Protein AF-A0A8R1WKH6-F1 (afdb_monomer_lite)

Structure (mmCIF, N/CA/C/O backbone):
data_AF-A0A8R1WKH6-F1
#
_entry.id   AF-A0A8R1WKH6-F1
#
loop_
_atom_site.group_PDB
_atom_site.id
_atom_site.type_symbol
_atom_site.label_atom_id
_atom_site.label_alt_id
_atom_site.label_comp_id
_atom_site.label_asym_id
_atom_site.label_entity_id
_atom_site.label_seq_id
_atom_site.pdbx_PDB_ins_code
_atom_site.Cartn_x
_atom_site.Cartn_y
_atom_site.Cartn_z
_atom_site.occupancy
_atom_site.B_iso_or_equiv
_atom_site.auth_seq_id
_atom_site.auth_comp_id
_atom_site.auth_asym_id
_atom_site.auth_atom_id
_atom_site.pdbx_PDB_model_num
ATOM 1 N N . MET A 1 1 ? 38.619 61.880 25.001 1.00 34.69 1 MET A N 1
ATOM 2 C CA . MET A 1 1 ? 39.965 62.341 24.609 1.00 34.69 1 MET A CA 1
ATOM 3 C C . MET A 1 1 ? 40.370 61.580 23.351 1.00 34.69 1 MET A C 1
ATOM 5 O O . MET A 1 1 ? 40.545 60.379 23.448 1.00 34.69 1 MET A O 1
ATOM 9 N N . ASN A 1 2 ? 40.421 62.292 22.214 1.00 33.12 2 ASN A N 1
ATOM 10 C CA . ASN A 1 2 ? 41.052 61.981 20.910 1.00 33.12 2 ASN A CA 1
ATOM 11 C C . ASN A 1 2 ? 40.573 60.730 20.131 1.00 33.12 2 ASN A C 1
ATOM 13 O O . ASN A 1 2 ? 40.745 59.610 20.581 1.00 33.12 2 ASN A O 1
ATOM 17 N N . LEU A 1 3 ? 39.807 60.867 19.037 1.00 30.89 3 LEU A N 1
ATOM 18 C CA . LEU A 1 3 ? 40.140 61.298 17.653 1.00 30.8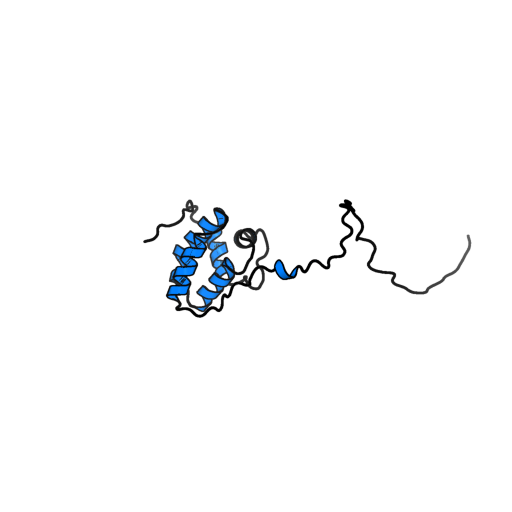9 3 LEU A CA 1
ATOM 19 C C . LEU A 1 3 ? 40.493 60.116 16.699 1.00 30.89 3 LEU A C 1
ATOM 21 O O . LEU A 1 3 ? 41.604 59.611 16.725 1.00 30.89 3 LEU A O 1
ATOM 25 N N . ILE A 1 4 ? 39.569 59.843 15.759 1.00 36.75 4 ILE A N 1
ATOM 26 C CA . ILE A 1 4 ? 39.771 59.854 14.286 1.00 36.75 4 ILE A CA 1
ATOM 27 C C . ILE A 1 4 ? 40.294 58.611 13.502 1.00 36.75 4 ILE A C 1
ATOM 29 O O . ILE A 1 4 ? 41.376 58.093 13.739 1.00 36.75 4 ILE A O 1
ATOM 33 N N . LYS A 1 5 ? 39.542 58.360 12.400 1.00 38.34 5 LYS A N 1
ATOM 34 C CA . LYS A 1 5 ? 39.794 57.672 11.098 1.00 38.34 5 LYS A CA 1
ATOM 35 C C . LYS A 1 5 ? 39.598 56.146 11.039 1.00 38.34 5 LYS A C 1
ATOM 37 O O . LYS A 1 5 ? 40.351 55.387 11.621 1.00 38.34 5 LYS A O 1
ATOM 42 N N . MET A 1 6 ? 38.508 55.653 10.433 1.00 36.66 6 MET A N 1
ATOM 43 C CA . MET A 1 6 ? 38.206 55.611 8.982 1.00 36.66 6 MET A CA 1
ATOM 44 C C . MET A 1 6 ? 39.144 54.650 8.246 1.00 36.66 6 MET A C 1
ATOM 46 O O . MET A 1 6 ? 40.313 54.970 8.109 1.00 36.66 6 MET A O 1
ATOM 50 N N . LEU A 1 7 ? 38.601 53.544 7.722 1.00 36.59 7 LEU A N 1
ATOM 51 C CA . LEU A 1 7 ? 38.761 53.125 6.325 1.00 36.59 7 LEU A CA 1
ATOM 52 C C . LEU A 1 7 ? 37.761 52.001 5.989 1.00 36.59 7 LEU A C 1
ATOM 54 O O . LEU A 1 7 ? 37.715 50.942 6.607 1.00 36.59 7 LEU A O 1
ATOM 58 N N . HIS A 1 8 ? 36.935 52.302 4.996 1.00 35.25 8 HIS A N 1
ATOM 59 C CA . HIS A 1 8 ? 36.089 51.397 4.227 1.00 35.25 8 HIS A CA 1
ATOM 60 C C . HIS A 1 8 ? 36.965 50.679 3.176 1.00 35.25 8 HIS A C 1
ATOM 62 O O . HIS A 1 8 ? 37.935 51.295 2.739 1.00 35.25 8 HIS A O 1
ATOM 68 N N . THR A 1 9 ? 36.592 49.459 2.746 1.00 34.91 9 THR A N 1
ATOM 69 C CA . THR A 1 9 ? 36.939 48.690 1.504 1.00 34.91 9 THR A CA 1
ATOM 70 C C . THR A 1 9 ? 37.275 47.221 1.832 1.00 34.91 9 THR A C 1
ATOM 72 O O . THR A 1 9 ? 38.169 46.937 2.611 1.00 34.91 9 THR A O 1
ATOM 75 N N . ARG A 1 10 ? 36.386 46.267 1.516 1.00 32.78 10 ARG A N 1
ATOM 76 C CA . ARG A 1 10 ? 36.182 45.527 0.243 1.00 32.78 10 ARG A CA 1
ATOM 77 C C . ARG A 1 10 ? 37.105 44.302 0.066 1.00 32.78 10 ARG A C 1
ATOM 79 O O . ARG A 1 10 ? 38.275 44.460 -0.239 1.00 32.78 10 ARG A O 1
ATOM 86 N N . THR A 1 11 ? 36.447 43.128 0.060 1.00 35.75 11 THR A N 1
ATOM 87 C CA . THR A 1 11 ? 36.724 41.891 -0.723 1.00 35.75 11 THR A CA 1
ATOM 88 C C . THR A 1 11 ? 38.008 41.111 -0.360 1.00 35.75 11 THR A C 1
ATOM 90 O O . THR A 1 11 ? 39.027 41.714 -0.088 1.00 35.75 11 THR A O 1
ATOM 93 N N . LEU A 1 12 ? 38.065 39.775 -0.289 1.00 33.41 12 LEU A N 1
ATOM 94 C CA . LEU A 1 12 ? 37.567 38.735 -1.198 1.00 33.41 12 LEU A CA 1
ATOM 95 C C . LEU A 1 12 ? 37.359 37.389 -0.467 1.00 33.41 12 LEU A C 1
ATOM 97 O O . LEU A 1 12 ? 38.041 37.074 0.504 1.00 33.41 12 LEU A O 1
ATOM 101 N N . ASN A 1 13 ? 36.456 36.578 -1.022 1.00 42.09 13 ASN A N 1
ATOM 102 C CA . ASN A 1 13 ? 36.266 35.152 -0.757 1.00 42.09 13 ASN A CA 1
ATOM 103 C C . ASN A 1 13 ? 37.582 34.353 -0.792 1.00 42.09 13 ASN A C 1
ATOM 105 O O . ASN A 1 13 ? 38.236 34.323 -1.833 1.00 42.09 13 ASN A O 1
ATOM 109 N N . LEU A 1 14 ? 37.876 33.582 0.259 1.00 34.00 14 LEU A N 1
ATOM 110 C CA . LEU A 1 14 ? 38.739 32.403 0.157 1.00 34.00 14 LEU A CA 1
ATOM 111 C C . LEU A 1 14 ? 38.005 31.150 0.660 1.00 34.00 14 LEU A C 1
ATOM 113 O O . LEU A 1 14 ? 37.970 30.841 1.842 1.00 34.00 14 LEU A O 1
ATOM 117 N N . SER A 1 15 ? 37.456 30.443 -0.328 1.00 36.69 15 SER A N 1
ATOM 118 C CA . SER A 1 15 ? 37.471 28.987 -0.504 1.00 36.69 15 SER A CA 1
ATOM 119 C C . SER A 1 15 ? 36.799 28.076 0.538 1.00 36.69 15 SER A C 1
ATOM 121 O O . SER A 1 15 ? 37.234 27.896 1.671 1.00 36.69 15 SER A O 1
ATOM 123 N N . TYR A 1 16 ? 35.782 27.384 0.026 1.00 36.56 16 TYR A N 1
ATOM 124 C CA . TYR A 1 16 ? 34.860 26.385 0.576 1.00 36.56 16 TYR A CA 1
ATOM 125 C C . TYR A 1 16 ? 35.506 25.086 1.127 1.00 36.56 16 TYR A C 1
ATOM 127 O O . TYR A 1 16 ? 34.884 24.028 1.124 1.00 36.56 16 TYR A O 1
ATOM 135 N N . ASN A 1 17 ? 36.766 25.117 1.567 1.00 35.97 17 ASN A N 1
ATOM 136 C CA . ASN A 1 17 ? 37.588 23.910 1.736 1.00 35.97 17 ASN A CA 1
ATOM 137 C C . ASN A 1 17 ? 37.956 23.548 3.189 1.00 35.97 17 ASN A C 1
ATOM 139 O O . ASN A 1 17 ? 38.798 22.682 3.407 1.00 35.97 17 ASN A O 1
ATOM 143 N N . ALA A 1 18 ? 37.324 24.155 4.196 1.00 38.03 18 ALA A N 1
ATOM 144 C CA . ALA A 1 18 ? 37.766 24.021 5.590 1.00 38.03 18 ALA A CA 1
ATOM 145 C C . ALA A 1 18 ? 37.117 22.891 6.425 1.00 38.03 18 ALA A C 1
ATOM 147 O O . ALA A 1 18 ? 37.427 22.784 7.606 1.00 38.03 18 ALA A O 1
ATOM 148 N N . LEU A 1 19 ? 36.248 22.029 5.875 1.00 38.19 19 LEU A N 1
ATOM 149 C CA . LEU A 1 19 ? 35.512 21.030 6.688 1.00 38.19 19 LEU A CA 1
ATOM 150 C C . LEU A 1 19 ? 35.661 19.559 6.248 1.00 38.19 19 LEU A C 1
ATOM 152 O O . LEU A 1 19 ? 34.850 18.719 6.621 1.00 38.19 19 LEU A O 1
ATOM 156 N N . LYS A 1 20 ? 36.716 19.203 5.502 1.00 35.16 20 LYS A N 1
ATOM 157 C CA . LYS A 1 20 ? 36.978 17.813 5.062 1.00 35.16 20 LYS A CA 1
ATOM 158 C C . LYS A 1 20 ? 38.074 17.067 5.842 1.00 35.16 20 LYS A C 1
ATOM 160 O O . LYS A 1 20 ? 38.734 16.215 5.264 1.00 35.16 20 LYS A O 1
ATOM 165 N N . ASN A 1 21 ? 38.301 17.346 7.127 1.00 41.06 21 ASN A N 1
ATOM 166 C CA . ASN A 1 21 ? 39.401 16.697 7.862 1.00 41.06 21 ASN A CA 1
ATOM 167 C C . ASN A 1 21 ? 39.032 16.210 9.272 1.00 41.06 21 ASN A C 1
ATOM 169 O O . ASN A 1 21 ? 39.435 16.822 10.251 1.00 41.06 21 ASN A O 1
ATOM 173 N N . VAL A 1 22 ? 38.348 15.063 9.352 1.00 39.91 22 VAL A N 1
ATOM 174 C CA . VAL A 1 22 ? 38.361 14.075 10.459 1.00 39.91 22 VAL A CA 1
ATOM 175 C C . VAL A 1 22 ? 37.885 12.764 9.793 1.00 39.91 22 VAL A C 1
ATOM 177 O O . VAL A 1 22 ? 36.786 12.759 9.263 1.00 39.91 22 VAL A O 1
ATOM 180 N N . GLN A 1 23 ? 38.591 11.643 9.623 1.00 35.84 23 GLN A N 1
ATOM 181 C CA . GLN A 1 23 ? 39.778 11.027 10.213 1.00 35.84 23 GLN A CA 1
ATOM 182 C C . GLN A 1 23 ? 40.428 10.116 9.146 1.00 35.84 23 GLN A C 1
ATOM 184 O O . GLN A 1 23 ? 39.739 9.354 8.469 1.00 35.84 23 GLN A O 1
ATOM 189 N N . LYS A 1 24 ? 41.761 10.155 9.029 1.00 41.53 24 LYS A N 1
ATOM 190 C CA . LYS A 1 24 ? 42.560 9.135 8.332 1.00 41.53 24 LYS A CA 1
ATOM 191 C C . LYS A 1 24 ? 42.703 7.917 9.248 1.00 41.53 24 LYS A C 1
ATOM 193 O O . LYS A 1 24 ? 43.408 8.007 10.249 1.00 41.53 24 LYS A O 1
ATOM 198 N N . VAL A 1 25 ? 42.117 6.783 8.876 1.00 42.44 25 VAL A N 1
ATOM 199 C CA . VAL A 1 25 ? 42.594 5.468 9.330 1.00 42.44 25 VAL A CA 1
ATOM 200 C C . VAL A 1 25 ? 43.363 4.875 8.157 1.00 42.44 25 VAL A C 1
ATOM 202 O O . VAL A 1 25 ? 42.801 4.622 7.094 1.00 42.44 25 VAL A O 1
ATOM 205 N N . ALA A 1 26 ? 44.680 4.781 8.309 1.00 47.69 26 ALA A N 1
ATOM 206 C CA . ALA A 1 26 ? 45.578 4.328 7.261 1.00 47.69 26 ALA A CA 1
ATOM 207 C C . ALA A 1 26 ? 45.489 2.803 7.112 1.00 47.69 26 ALA A C 1
ATOM 209 O O . ALA A 1 26 ? 45.977 2.069 7.966 1.00 47.69 26 ALA A O 1
ATOM 210 N N . PHE A 1 27 ? 44.915 2.340 6.002 1.00 41.62 27 PHE A N 1
ATOM 211 C CA . PHE A 1 27 ? 45.225 1.028 5.442 1.00 41.62 27 PHE A CA 1
ATOM 212 C C . PHE A 1 27 ? 46.158 1.255 4.253 1.00 41.62 27 PHE A C 1
ATOM 214 O O . PHE A 1 27 ? 45.777 1.851 3.246 1.00 41.62 27 PHE A O 1
ATOM 221 N N . SER A 1 28 ? 47.418 0.857 4.414 1.00 50.84 28 SER A N 1
ATOM 222 C CA . SER A 1 28 ? 48.433 0.965 3.370 1.00 50.84 28 SER A CA 1
ATOM 223 C C . SER A 1 28 ? 48.140 -0.053 2.269 1.00 50.84 28 SER A C 1
ATOM 225 O O . SER A 1 28 ? 48.352 -1.249 2.450 1.00 50.84 28 SER A O 1
ATOM 227 N N . SER A 1 29 ? 47.657 0.425 1.125 1.00 42.09 29 SER A N 1
ATOM 228 C CA . SER A 1 29 ? 47.836 -0.254 -0.157 1.00 42.09 29 SER A CA 1
ATOM 229 C C . SER A 1 29 ? 48.128 0.807 -1.218 1.00 42.09 29 SER A C 1
ATOM 231 O O . SER A 1 29 ? 47.336 1.719 -1.450 1.00 42.09 29 SER A O 1
ATOM 233 N N . ASN A 1 30 ? 49.318 0.738 -1.817 1.00 53.50 30 ASN A N 1
ATOM 234 C CA . ASN A 1 30 ? 49.748 1.627 -2.897 1.00 53.50 30 ASN A CA 1
ATOM 235 C C . ASN A 1 30 ? 49.110 1.180 -4.212 1.00 53.50 30 ASN A C 1
ATOM 237 O O . ASN A 1 30 ? 49.767 0.635 -5.097 1.00 53.50 30 ASN A O 1
ATOM 241 N N . THR A 1 31 ? 47.804 1.375 -4.332 1.00 46.81 31 THR A N 1
ATOM 242 C CA . THR A 1 31 ? 47.077 1.056 -5.553 1.00 46.81 31 THR A CA 1
ATOM 243 C C . THR A 1 31 ? 46.102 2.185 -5.841 1.00 46.81 31 THR A C 1
ATOM 245 O O . THR A 1 31 ? 44.975 2.202 -5.359 1.00 46.81 31 THR A O 1
ATOM 248 N N . THR A 1 32 ? 46.539 3.145 -6.655 1.00 51.94 32 THR A N 1
ATOM 249 C CA . THR A 1 32 ? 45.644 4.062 -7.369 1.00 51.94 32 THR A CA 1
ATOM 250 C C . THR A 1 32 ? 44.938 3.292 -8.484 1.00 51.94 32 THR A C 1
ATOM 252 O O . THR A 1 32 ? 45.118 3.582 -9.664 1.00 51.94 32 THR A O 1
ATOM 255 N N . ASN A 1 33 ? 44.162 2.271 -8.129 1.00 50.31 33 ASN A N 1
ATOM 256 C CA . ASN A 1 33 ? 43.148 1.774 -9.039 1.00 50.31 33 ASN A CA 1
ATOM 257 C C . ASN A 1 33 ? 41.994 2.762 -8.915 1.00 50.31 33 ASN A C 1
ATOM 259 O O . ASN A 1 33 ? 41.403 2.897 -7.844 1.00 50.31 33 ASN A O 1
ATOM 263 N N . ASN A 1 34 ? 41.696 3.470 -10.005 1.00 59.38 34 ASN A N 1
ATOM 264 C CA . ASN A 1 34 ? 40.343 3.947 -10.260 1.00 59.38 34 ASN A CA 1
ATOM 265 C C . ASN A 1 34 ? 39.450 2.703 -10.170 1.00 59.38 34 ASN A C 1
ATOM 267 O O . ASN A 1 34 ? 39.354 1.942 -11.129 1.00 59.38 34 ASN A O 1
ATOM 271 N N . MET A 1 35 ? 38.929 2.411 -8.977 1.00 57.88 35 MET A N 1
ATOM 272 C CA . MET A 1 35 ? 37.998 1.311 -8.788 1.00 57.88 35 MET A CA 1
ATOM 273 C C . MET A 1 35 ? 36.749 1.707 -9.556 1.00 57.88 35 MET A C 1
ATOM 275 O O . MET A 1 35 ? 36.071 2.662 -9.184 1.00 57.88 35 MET A O 1
ATOM 279 N N . ASP A 1 36 ? 36.512 1.020 -10.666 1.00 55.31 36 ASP A N 1
ATOM 280 C CA . ASP A 1 36 ? 35.311 1.159 -11.466 1.00 55.31 36 ASP A CA 1
ATOM 281 C C . ASP A 1 36 ? 34.102 0.762 -10.606 1.00 55.31 36 ASP A C 1
ATOM 283 O O . ASP A 1 36 ? 33.748 -0.411 -10.484 1.00 55.31 36 ASP A O 1
ATOM 287 N N . THR A 1 37 ? 33.490 1.741 -9.937 1.00 57.91 37 THR A N 1
ATOM 288 C CA . THR A 1 37 ? 32.303 1.516 -9.105 1.00 57.91 37 THR A CA 1
ATOM 289 C C . THR A 1 37 ? 31.047 1.266 -9.935 1.00 57.91 37 THR A C 1
ATOM 291 O O . THR A 1 37 ? 29.994 1.029 -9.346 1.00 57.91 37 THR A O 1
ATOM 294 N N . THR A 1 38 ? 31.139 1.268 -11.272 1.00 60.12 38 THR A N 1
ATOM 295 C CA . THR A 1 38 ? 30.028 0.945 -12.187 1.00 60.12 38 THR A CA 1
ATOM 296 C C . THR A 1 38 ? 29.415 -0.427 -11.871 1.00 60.12 38 THR A C 1
ATOM 298 O O . THR A 1 38 ? 28.231 -0.649 -12.101 1.00 60.12 38 THR A O 1
ATOM 301 N N . TYR A 1 39 ? 30.175 -1.334 -11.245 1.00 58.66 39 TYR A N 1
ATOM 302 C CA . TYR A 1 39 ? 29.695 -2.649 -10.801 1.00 58.66 39 TYR A CA 1
ATOM 303 C C . TYR A 1 39 ? 28.754 -2.651 -9.578 1.00 58.66 39 TYR A C 1
ATOM 305 O O . TYR A 1 39 ? 28.279 -3.721 -9.199 1.00 58.66 39 TYR A O 1
ATOM 313 N N . MET A 1 40 ? 28.479 -1.507 -8.940 1.00 76.00 40 MET A N 1
ATOM 31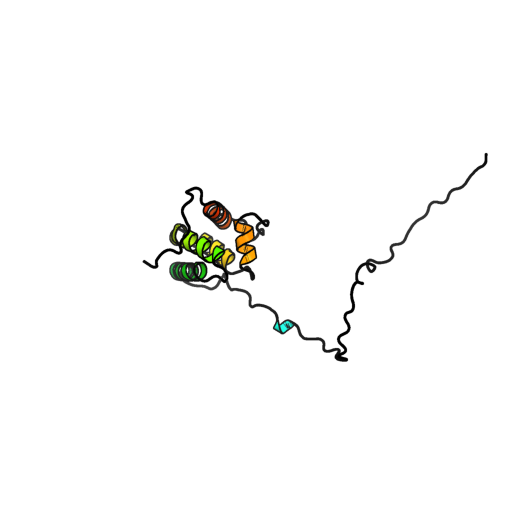4 C CA . MET A 1 40 ? 27.649 -1.437 -7.721 1.00 76.00 40 MET A CA 1
ATOM 315 C C . MET A 1 40 ? 26.253 -0.823 -7.917 1.00 76.00 40 MET A C 1
ATOM 317 O O . MET A 1 40 ? 25.544 -0.595 -6.935 1.00 76.00 40 MET A O 1
ATOM 321 N N . GLU A 1 41 ? 25.820 -0.562 -9.151 1.00 79.50 41 GLU A N 1
ATOM 322 C CA . GLU A 1 41 ? 24.481 -0.018 -9.400 1.00 79.50 41 GLU A CA 1
ATOM 323 C C . GLU A 1 41 ? 23.410 -1.118 -9.329 1.00 79.50 41 GLU A C 1
ATOM 325 O O . GLU A 1 41 ? 23.433 -2.100 -10.073 1.00 79.50 41 GLU A O 1
ATOM 330 N N . ILE A 1 42 ? 22.453 -0.961 -8.409 1.00 78.81 42 ILE A N 1
ATOM 331 C CA . ILE A 1 42 ? 21.294 -1.855 -8.304 1.00 78.81 42 ILE A CA 1
ATOM 332 C C . ILE A 1 42 ? 20.440 -1.660 -9.567 1.00 78.81 42 ILE A C 1
ATOM 334 O O . ILE A 1 42 ? 20.137 -0.513 -9.909 1.00 78.81 42 ILE A O 1
ATOM 338 N N . PRO A 1 43 ? 20.020 -2.737 -10.257 1.00 85.88 43 PRO A N 1
ATOM 339 C CA . PRO A 1 43 ? 19.210 -2.611 -11.460 1.00 85.88 43 PRO A CA 1
ATOM 340 C C . PRO A 1 43 ? 17.904 -1.871 -11.163 1.00 85.88 43 PRO A C 1
ATOM 342 O O . PRO A 1 43 ? 17.220 -2.151 -10.175 1.00 85.88 43 PRO A O 1
ATOM 345 N N . LEU A 1 44 ? 17.540 -0.948 -12.052 1.00 86.69 44 LEU A N 1
ATOM 346 C CA . LEU A 1 44 ? 16.282 -0.221 -11.948 1.00 86.69 44 LEU A CA 1
ATOM 347 C C . LEU A 1 44 ? 15.107 -1.166 -12.194 1.00 86.69 44 LEU A C 1
ATOM 349 O O . LEU A 1 44 ? 15.070 -1.913 -13.174 1.00 86.69 44 LEU A O 1
ATOM 353 N N . TYR A 1 45 ? 14.125 -1.112 -11.300 1.00 90.62 45 TYR A N 1
ATOM 354 C CA . TYR A 1 45 ? 12.899 -1.874 -11.454 1.00 90.62 45 TYR A CA 1
ATOM 355 C C . TYR A 1 45 ? 12.033 -1.293 -12.584 1.00 90.62 45 TYR A C 1
ATOM 357 O O . TYR A 1 45 ? 11.636 -0.128 -12.550 1.00 90.62 45 TYR A O 1
ATOM 365 N N . ASP A 1 46 ? 11.706 -2.125 -13.575 1.00 93.69 46 ASP A N 1
ATOM 366 C CA . ASP A 1 46 ? 10.840 -1.753 -14.697 1.00 93.69 46 ASP A CA 1
ATOM 367 C C . ASP A 1 46 ? 9.351 -1.838 -14.309 1.00 93.69 46 ASP A C 1
ATOM 369 O O . ASP A 1 46 ? 8.692 -2.873 -14.462 1.00 93.69 46 ASP A O 1
ATOM 373 N N . VAL A 1 47 ? 8.819 -0.723 -13.798 1.00 91.50 47 VAL A N 1
ATOM 374 C CA . VAL A 1 47 ? 7.390 -0.551 -13.467 1.00 91.50 47 VAL A CA 1
ATOM 375 C C . VAL A 1 47 ? 6.507 -0.606 -14.722 1.00 91.50 47 VAL A C 1
ATOM 377 O O . VAL A 1 47 ? 5.368 -1.077 -14.671 1.00 91.50 47 VAL A O 1
ATOM 380 N N . GLU A 1 48 ? 7.028 -0.140 -15.857 1.00 91.94 48 GLU A N 1
ATOM 381 C CA . GLU A 1 48 ? 6.278 0.040 -17.106 1.00 91.94 48 GLU A CA 1
ATOM 382 C C . GLU A 1 48 ? 6.203 -1.250 -17.936 1.00 91.94 48 GLU A C 1
ATOM 384 O O . GLU A 1 48 ? 5.518 -1.298 -18.962 1.00 91.94 48 GLU A O 1
ATOM 389 N N . LYS A 1 49 ? 6.834 -2.334 -17.462 1.00 93.69 49 LYS A N 1
ATOM 390 C CA . LYS A 1 49 ? 6.785 -3.654 -18.089 1.00 93.69 49 LYS A CA 1
ATOM 391 C C . LYS A 1 49 ? 5.354 -4.051 -18.452 1.00 93.69 49 LYS A C 1
ATOM 393 O O . LYS A 1 49 ? 4.503 -4.269 -17.572 1.00 93.69 49 LYS A O 1
ATOM 398 N N . GLN A 1 50 ? 5.125 -4.203 -19.757 1.00 94.00 50 GLN A N 1
ATOM 399 C CA . GLN A 1 50 ? 3.830 -4.564 -20.325 1.00 94.00 50 GLN A CA 1
ATOM 400 C C . GLN A 1 50 ? 3.398 -5.952 -19.849 1.00 94.00 50 GLN A C 1
ATOM 402 O O . GLN A 1 50 ? 4.130 -6.939 -19.959 1.00 94.00 50 GLN A O 1
ATOM 407 N N . GLN A 1 51 ? 2.190 -6.021 -19.300 1.00 95.50 51 GLN A N 1
ATOM 408 C CA . GLN A 1 51 ? 1.548 -7.251 -18.852 1.00 95.50 51 GLN A CA 1
ATOM 409 C C . GLN A 1 51 ? 0.045 -6.994 -18.647 1.00 95.50 51 GLN A C 1
ATOM 411 O O . GLN A 1 51 ? -0.332 -5.859 -18.357 1.00 95.50 51 GLN A O 1
ATOM 416 N N . PRO A 1 52 ? -0.817 -8.023 -18.740 1.00 97.88 52 PRO A N 1
ATOM 417 C CA . PRO A 1 52 ? -2.236 -7.882 -18.418 1.00 97.88 52 PRO A CA 1
ATOM 418 C C . PRO A 1 52 ? -2.460 -7.388 -16.981 1.00 97.88 52 PRO A C 1
ATOM 420 O O . PRO A 1 52 ? -1.722 -7.786 -16.074 1.00 97.88 52 PRO A O 1
ATOM 423 N N . LEU A 1 53 ? -3.509 -6.587 -16.756 1.00 97.56 53 LEU A N 1
ATOM 424 C CA . LEU A 1 53 ? -3.835 -6.012 -15.442 1.00 97.56 53 LEU A CA 1
ATOM 425 C C . LEU A 1 53 ? -3.908 -7.077 -14.340 1.00 97.56 53 LEU A C 1
ATOM 427 O O . LEU A 1 53 ? -3.268 -6.939 -13.299 1.00 97.56 53 LEU A O 1
ATOM 431 N N . GLU A 1 54 ? -4.615 -8.175 -14.601 1.00 97.38 54 GLU A N 1
ATOM 432 C CA . GLU A 1 54 ? -4.766 -9.275 -13.642 1.00 97.38 54 GLU A CA 1
ATOM 433 C C . GLU A 1 54 ? -3.431 -9.958 -13.326 1.00 97.38 54 GLU A C 1
ATOM 435 O O . GLU A 1 54 ? -3.156 -10.302 -12.177 1.00 97.38 54 GLU A O 1
ATOM 440 N N . LYS A 1 55 ? -2.534 -10.066 -14.314 1.00 97.88 55 LYS A N 1
ATOM 441 C CA . LYS A 1 55 ? -1.180 -10.593 -14.102 1.00 97.88 55 LYS A CA 1
ATOM 442 C C . LYS A 1 55 ? -0.349 -9.656 -13.222 1.00 97.88 55 LYS A C 1
ATOM 444 O O . LYS A 1 55 ? 0.361 -10.132 -12.336 1.00 97.88 55 LYS A O 1
ATOM 449 N N . ARG A 1 56 ? -0.471 -8.337 -13.419 1.00 98.00 56 ARG A N 1
ATOM 450 C CA . ARG A 1 56 ? 0.178 -7.331 -12.564 1.00 98.00 56 ARG A CA 1
ATOM 451 C C . ARG A 1 56 ? -0.352 -7.415 -11.131 1.00 98.00 56 ARG A C 1
ATOM 453 O O . ARG A 1 56 ? 0.450 -7.498 -10.208 1.00 98.00 56 ARG A O 1
ATOM 460 N N . LYS A 1 57 ? -1.674 -7.472 -10.936 1.00 98.06 57 LYS A N 1
ATOM 461 C CA . LYS A 1 57 ? -2.298 -7.622 -9.609 1.00 98.06 57 LYS A CA 1
ATOM 462 C C . LYS A 1 57 ? -1.861 -8.906 -8.907 1.00 98.06 57 LYS A C 1
ATOM 464 O O . LYS A 1 57 ? -1.478 -8.850 -7.744 1.00 98.06 57 LYS A O 1
ATOM 469 N N . ALA A 1 58 ? -1.846 -10.042 -9.604 1.00 97.38 58 ALA A N 1
ATOM 470 C CA . ALA A 1 58 ? -1.387 -11.312 -9.040 1.00 97.38 58 ALA A CA 1
ATOM 471 C C . ALA A 1 58 ? 0.085 -11.249 -8.594 1.00 97.38 58 ALA A C 1
ATOM 473 O O . ALA A 1 58 ? 0.424 -11.674 -7.488 1.00 97.38 58 ALA A O 1
ATOM 474 N N . ARG A 1 59 ? 0.958 -10.652 -9.418 1.00 97.81 59 ARG A N 1
ATOM 475 C CA . ARG A 1 59 ? 2.359 -10.406 -9.048 1.00 97.81 59 ARG A CA 1
ATOM 476 C C . ARG A 1 59 ? 2.469 -9.502 -7.819 1.00 97.81 59 ARG A C 1
ATOM 478 O O . ARG A 1 59 ? 3.259 -9.799 -6.927 1.00 97.81 59 ARG A O 1
ATOM 485 N N . LEU A 1 60 ? 1.701 -8.416 -7.773 1.00 98.06 60 LEU A N 1
ATOM 486 C CA . LEU A 1 60 ? 1.723 -7.471 -6.658 1.00 98.06 60 LEU A CA 1
ATOM 487 C C . LEU A 1 60 ? 1.218 -8.110 -5.366 1.00 98.06 60 LEU A C 1
ATOM 489 O O . LEU A 1 60 ? 1.871 -7.961 -4.345 1.00 98.06 60 LEU A O 1
ATOM 493 N N . HIS A 1 61 ? 0.153 -8.915 -5.414 1.00 97.50 61 HIS A N 1
ATOM 494 C CA . HIS A 1 61 ? -0.289 -9.722 -4.269 1.00 97.50 61 HIS A CA 1
ATOM 495 C C . HIS A 1 61 ? 0.834 -10.594 -3.711 1.00 97.50 61 HIS A C 1
ATOM 497 O O . HIS A 1 61 ? 1.013 -10.663 -2.497 1.00 97.50 61 HIS A O 1
ATOM 503 N N . TYR A 1 62 ? 1.607 -11.245 -4.582 1.00 97.25 62 TYR A N 1
ATOM 504 C CA . TYR A 1 62 ? 2.757 -12.037 -4.156 1.00 97.25 62 TYR A CA 1
ATOM 505 C C . TYR A 1 62 ? 3.854 -11.165 -3.525 1.00 97.25 62 TYR A C 1
ATOM 507 O O . TYR A 1 62 ? 4.311 -11.459 -2.422 1.00 97.25 62 TYR A O 1
ATOM 515 N N . GLN A 1 63 ? 4.250 -10.074 -4.184 1.00 97.25 63 GLN A N 1
ATOM 516 C CA . GLN A 1 63 ? 5.318 -9.182 -3.713 1.00 97.25 63 GLN A CA 1
ATOM 517 C C . GLN A 1 63 ? 4.977 -8.478 -2.394 1.00 97.25 63 GLN A C 1
ATOM 519 O O . GLN A 1 63 ? 5.859 -8.275 -1.564 1.00 97.25 63 GLN A O 1
ATOM 524 N N . SER A 1 64 ? 3.703 -8.165 -2.154 1.00 97.75 64 SER A N 1
ATOM 525 C CA . SER A 1 64 ? 3.226 -7.593 -0.889 1.00 97.75 64 SER A CA 1
ATOM 526 C C . SER A 1 64 ? 3.319 -8.559 0.296 1.00 97.75 64 SER A C 1
ATOM 528 O O . SER A 1 64 ? 3.232 -8.120 1.436 1.00 97.75 64 SER A O 1
ATOM 530 N N . ARG A 1 65 ? 3.476 -9.866 0.043 1.00 97.00 65 ARG A N 1
ATOM 531 C CA . ARG A 1 65 ? 3.590 -10.927 1.063 1.00 97.00 65 ARG A CA 1
ATOM 532 C C . ARG A 1 65 ? 5.025 -11.419 1.278 1.00 97.00 65 ARG A C 1
ATOM 534 O O . ARG A 1 65 ? 5.224 -12.396 1.997 1.00 97.00 65 ARG A O 1
ATOM 541 N N . LYS A 1 66 ? 5.988 -10.886 0.521 1.00 95.62 66 LYS A N 1
ATOM 542 C CA . LYS A 1 66 ? 7.366 -11.393 0.436 1.00 95.62 66 LYS A CA 1
ATOM 543 C C . LYS A 1 66 ? 8.360 -10.243 0.561 1.00 95.62 66 LYS A C 1
ATOM 545 O O . LYS A 1 66 ? 9.093 -9.946 -0.380 1.00 95.62 66 LYS A O 1
ATOM 550 N N . ARG A 1 67 ? 8.337 -9.574 1.710 1.00 95.62 67 ARG A N 1
ATOM 551 C CA . ARG A 1 67 ? 9.207 -8.451 2.075 1.00 95.62 67 ARG A CA 1
ATOM 552 C C . ARG A 1 67 ? 10.358 -8.921 2.958 1.00 95.62 67 ARG A C 1
ATOM 554 O O . ARG A 1 67 ? 10.353 -10.034 3.476 1.00 95.62 67 ARG A O 1
ATOM 561 N N . GLY A 1 68 ? 11.362 -8.062 3.131 1.00 93.19 68 GLY A N 1
ATOM 562 C CA . GLY A 1 68 ? 12.502 -8.352 4.005 1.00 93.19 68 GLY A CA 1
ATOM 563 C C . GLY A 1 68 ? 12.201 -8.224 5.504 1.00 93.19 68 GLY A C 1
ATOM 564 O O . GLY A 1 68 ? 13.031 -8.622 6.318 1.00 93.19 68 GLY A O 1
ATOM 565 N N . MET A 1 69 ? 11.044 -7.667 5.880 1.00 95.38 69 MET A N 1
ATOM 566 C CA . MET A 1 69 ? 10.650 -7.411 7.270 1.00 95.38 69 MET A CA 1
ATOM 567 C C . MET A 1 69 ? 9.182 -7.764 7.525 1.00 95.38 69 MET A C 1
ATOM 569 O O . MET A 1 69 ? 8.317 -7.524 6.675 1.00 95.38 69 MET A O 1
ATOM 573 N N . LEU A 1 70 ? 8.904 -8.274 8.729 1.00 95.56 70 LEU A N 1
ATOM 574 C CA . LEU A 1 70 ? 7.571 -8.724 9.132 1.00 95.56 70 LEU A CA 1
ATOM 575 C C . LEU A 1 70 ? 6.558 -7.571 9.151 1.00 95.56 70 LEU A C 1
ATOM 577 O O . LEU A 1 70 ? 5.395 -7.759 8.803 1.00 95.56 70 LEU A O 1
ATOM 581 N N . GLU A 1 71 ? 6.990 -6.373 9.534 1.00 95.56 71 GLU A N 1
ATOM 582 C CA . GLU A 1 71 ? 6.157 -5.176 9.602 1.00 95.56 71 GLU A CA 1
ATOM 583 C C . GLU A 1 71 ? 5.530 -4.859 8.240 1.00 95.56 71 GLU A C 1
ATOM 585 O O . GLU A 1 71 ? 4.309 -4.709 8.136 1.00 95.56 71 GLU A O 1
ATOM 590 N N . ASN A 1 72 ? 6.347 -4.830 7.183 1.00 96.88 72 ASN A N 1
ATOM 591 C CA . ASN A 1 72 ? 5.867 -4.611 5.821 1.00 96.88 72 ASN A CA 1
ATOM 592 C C . ASN A 1 72 ? 5.056 -5.801 5.310 1.00 96.88 72 ASN A C 1
ATOM 594 O O . ASN A 1 72 ? 4.047 -5.577 4.648 1.00 96.88 72 ASN A O 1
ATOM 598 N N . ASP A 1 73 ? 5.440 -7.041 5.627 1.00 96.44 73 ASP A N 1
ATOM 599 C CA . ASP A 1 73 ? 4.660 -8.219 5.231 1.00 96.44 73 ASP A CA 1
ATOM 600 C C . ASP A 1 73 ? 3.227 -8.148 5.762 1.00 96.44 73 ASP A C 1
ATOM 602 O O . ASP A 1 73 ? 2.269 -8.298 5.003 1.00 96.44 73 ASP A O 1
ATOM 606 N N . LEU A 1 74 ? 3.042 -7.877 7.055 1.00 96.44 74 LEU A N 1
ATOM 607 C CA . LEU A 1 74 ? 1.712 -7.802 7.663 1.00 96.44 74 LEU A CA 1
ATOM 608 C C . LEU A 1 74 ? 0.901 -6.629 7.108 1.00 96.44 74 LEU A C 1
ATOM 610 O O . LEU A 1 74 ? -0.280 -6.773 6.778 1.00 96.44 74 LEU A O 1
ATOM 614 N N . LEU A 1 75 ? 1.539 -5.471 6.975 1.00 97.19 75 LEU A N 1
ATOM 615 C CA . LEU A 1 75 ? 0.889 -4.253 6.520 1.00 97.19 75 LEU A CA 1
ATOM 616 C C . LEU A 1 75 ? 0.479 -4.332 5.044 1.00 97.19 75 LEU A C 1
ATOM 618 O O . LEU A 1 75 ? -0.676 -4.077 4.700 1.00 97.19 75 LEU A O 1
ATOM 622 N N . LEU A 1 76 ? 1.410 -4.711 4.167 1.00 98.00 76 LEU A N 1
ATOM 623 C CA . LEU A 1 76 ? 1.191 -4.738 2.724 1.00 98.00 76 LEU A CA 1
ATOM 624 C C . LEU A 1 76 ? 0.320 -5.922 2.306 1.00 98.00 76 LEU A C 1
ATOM 626 O O . LEU A 1 76 ? -0.508 -5.754 1.413 1.00 98.00 76 LEU A O 1
ATOM 630 N N . SER A 1 77 ? 0.438 -7.090 2.946 1.00 97.50 77 SER A N 1
ATOM 631 C CA . SER A 1 77 ? -0.410 -8.243 2.609 1.00 97.50 77 SER A CA 1
ATOM 632 C C . SER A 1 77 ? -1.883 -8.003 2.946 1.00 97.50 77 SER A C 1
ATOM 634 O O . SER A 1 77 ? -2.762 -8.303 2.134 1.00 97.50 77 SER A O 1
ATOM 636 N N . THR A 1 78 ? -2.171 -7.411 4.109 1.00 97.31 78 THR A N 1
ATOM 637 C CA . THR A 1 78 ? -3.543 -7.065 4.508 1.00 97.31 78 THR A CA 1
ATOM 638 C C . THR A 1 78 ? -4.103 -5.918 3.666 1.00 97.31 78 THR A C 1
ATOM 640 O O . THR A 1 78 ? -5.266 -5.973 3.259 1.00 97.31 78 THR A O 1
ATOM 643 N N . PHE A 1 79 ? -3.275 -4.925 3.321 1.00 98.00 79 PHE A N 1
ATOM 644 C CA . PHE A 1 79 ? -3.649 -3.855 2.395 1.00 98.00 79 PHE A CA 1
ATOM 645 C C . PHE A 1 79 ? -3.987 -4.400 1.002 1.00 98.00 79 PHE A C 1
ATOM 647 O O . PHE A 1 79 ? -5.054 -4.106 0.460 1.00 98.00 79 PHE A O 1
ATOM 654 N N . ALA A 1 80 ? -3.115 -5.236 0.433 1.00 98.00 80 ALA A N 1
ATOM 655 C CA . ALA A 1 80 ? -3.314 -5.814 -0.890 1.00 98.00 80 ALA A CA 1
ATOM 656 C C . ALA A 1 80 ? -4.592 -6.661 -0.936 1.00 98.00 80 ALA A C 1
ATOM 658 O O . ALA A 1 80 ? -5.414 -6.477 -1.833 1.00 98.00 80 ALA A O 1
ATOM 659 N N . LYS A 1 81 ? -4.826 -7.516 0.072 1.00 96.94 81 LYS A N 1
ATOM 660 C CA . LYS A 1 81 ? -6.057 -8.319 0.164 1.00 96.94 81 LYS A CA 1
ATOM 661 C C . LYS A 1 81 ? -7.319 -7.452 0.180 1.00 96.94 81 LYS A C 1
ATOM 663 O O . LYS A 1 81 ? -8.313 -7.844 -0.423 1.00 96.94 81 LYS A O 1
ATOM 668 N N . LYS A 1 82 ? -7.280 -6.294 0.849 1.00 96.50 82 LYS A N 1
ATOM 669 C CA . LYS A 1 82 ? -8.435 -5.397 0.997 1.00 96.50 82 LYS A CA 1
ATOM 670 C C . LYS A 1 82 ? -8.696 -4.531 -0.238 1.00 96.50 82 LYS A C 1
ATOM 672 O O . LYS A 1 82 ? -9.854 -4.349 -0.597 1.00 96.50 82 LYS A O 1
ATOM 677 N N . TYR A 1 83 ? -7.654 -3.993 -0.875 1.00 98.12 83 TYR A N 1
ATOM 678 C CA . TYR A 1 83 ? -7.817 -2.924 -1.871 1.00 98.12 83 TYR A CA 1
ATOM 679 C C . TYR A 1 83 ? -7.385 -3.293 -3.295 1.00 98.12 83 TYR A C 1
ATOM 681 O O . TYR A 1 83 ? -8.009 -2.831 -4.249 1.00 98.12 83 TYR A O 1
ATOM 689 N N . LEU A 1 84 ? -6.364 -4.141 -3.473 1.00 97.88 84 LEU 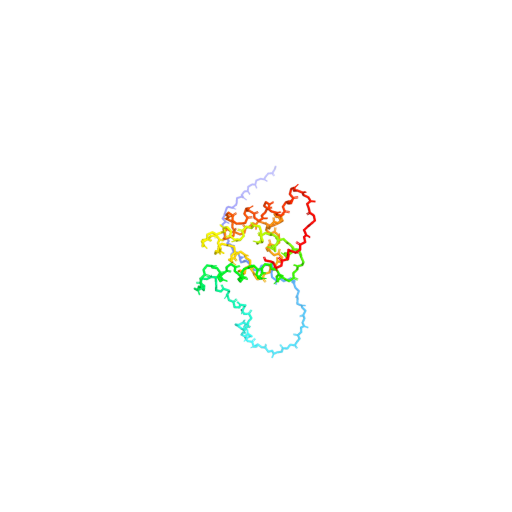A N 1
ATOM 690 C CA . LEU A 1 84 ? -5.698 -4.324 -4.774 1.00 97.88 84 LEU A CA 1
ATOM 691 C C . LEU A 1 84 ? -6.631 -4.862 -5.869 1.00 97.88 84 LEU A C 1
ATOM 693 O O . LEU A 1 84 ? -6.511 -4.478 -7.032 1.00 97.88 84 LEU A O 1
ATOM 697 N N . ASN A 1 85 ? -7.598 -5.709 -5.509 1.00 96.69 85 ASN A N 1
ATOM 698 C CA . ASN A 1 85 ? -8.565 -6.241 -6.472 1.00 96.69 85 ASN A CA 1
ATOM 699 C C . ASN A 1 85 ? -9.423 -5.128 -7.098 1.00 96.69 85 ASN A C 1
ATOM 701 O O . ASN A 1 85 ? -9.717 -5.190 -8.292 1.00 96.69 85 ASN A O 1
ATOM 705 N N . GLY A 1 86 ? -9.757 -4.090 -6.323 1.00 97.50 86 GLY A N 1
ATOM 706 C CA . GLY A 1 86 ? -10.568 -2.952 -6.762 1.00 97.50 86 GLY A CA 1
ATOM 707 C C . GLY A 1 86 ? -9.795 -1.867 -7.513 1.00 97.50 86 GLY A C 1
ATOM 708 O O . GLY A 1 86 ? -10.413 -0.948 -8.042 1.00 97.50 86 GLY A O 1
ATOM 709 N N . PHE A 1 87 ? -8.463 -1.949 -7.584 1.00 98.44 87 PHE A N 1
ATOM 710 C CA . PHE A 1 87 ? -7.667 -0.940 -8.277 1.00 98.44 87 PHE A CA 1
ATOM 711 C C . PHE A 1 87 ? -7.856 -0.998 -9.792 1.00 98.44 87 PHE A C 1
ATOM 713 O O . PHE A 1 87 ? -7.849 -2.070 -10.409 1.00 98.44 87 PHE A O 1
ATOM 720 N N . ASN A 1 88 ? -7.963 0.183 -10.400 1.00 98.31 88 ASN A N 1
ATOM 721 C CA . ASN A 1 88 ? -7.809 0.345 -11.842 1.00 98.31 88 ASN A CA 1
ATOM 722 C C . ASN A 1 88 ? -6.324 0.260 -12.247 1.00 98.31 88 ASN A C 1
ATOM 724 O O . ASN A 1 88 ? -5.432 0.096 -11.409 1.00 98.31 88 ASN A O 1
ATOM 728 N N . GLU A 1 89 ? -6.038 0.364 -13.542 1.00 97.50 89 GLU A N 1
ATOM 729 C CA . GLU A 1 89 ? -4.673 0.247 -14.062 1.00 97.50 89 GLU A CA 1
ATOM 730 C C . GLU A 1 89 ? -3.714 1.304 -13.493 1.00 97.50 89 GLU A C 1
ATOM 732 O O . GLU A 1 89 ? -2.633 0.954 -13.018 1.00 97.50 89 GLU A O 1
ATOM 737 N N . LYS A 1 90 ? -4.132 2.575 -13.449 1.00 97.81 90 LYS A N 1
ATOM 738 C CA . LYS A 1 90 ? -3.315 3.678 -12.916 1.00 97.81 90 LYS A CA 1
ATOM 739 C C . LYS A 1 90 ? -3.003 3.477 -11.434 1.00 97.81 90 LYS A C 1
ATOM 741 O O . LYS A 1 90 ? -1.853 3.597 -11.027 1.00 97.81 90 LYS A O 1
ATOM 746 N N . GLN A 1 91 ? -4.005 3.103 -10.644 1.00 98.44 91 GLN A N 1
ATOM 747 C CA . GLN A 1 91 ? -3.858 2.787 -9.220 1.00 98.44 91 GLN A CA 1
ATOM 748 C C . GLN A 1 91 ? -2.933 1.592 -8.988 1.00 98.44 91 GLN A C 1
ATOM 750 O O . GLN A 1 91 ? -2.069 1.622 -8.114 1.00 98.44 91 GLN A O 1
ATOM 755 N N . THR A 1 92 ? -3.070 0.556 -9.817 1.00 98.38 92 THR A N 1
ATOM 756 C CA . THR A 1 92 ? -2.203 -0.624 -9.772 1.00 98.38 92 THR A CA 1
ATOM 757 C C . THR A 1 92 ? -0.751 -0.238 -10.059 1.00 98.38 92 THR A C 1
ATOM 759 O O . THR A 1 92 ? 0.143 -0.709 -9.366 1.00 98.38 92 THR A O 1
ATOM 762 N N . MET A 1 93 ? -0.501 0.658 -11.020 1.00 97.69 93 MET A N 1
ATOM 763 C CA . MET A 1 93 ? 0.844 1.172 -11.313 1.00 97.69 93 MET A CA 1
ATOM 764 C C . MET A 1 93 ? 1.405 2.056 -10.195 1.00 97.69 93 MET A C 1
ATOM 766 O O . MET A 1 93 ? 2.584 1.941 -9.867 1.00 97.69 93 MET A O 1
ATOM 770 N N . MET A 1 94 ? 0.579 2.909 -9.578 1.00 98.38 94 MET A N 1
ATOM 771 C CA . MET A 1 94 ? 0.984 3.695 -8.405 1.00 98.38 94 MET A CA 1
ATOM 772 C C . MET A 1 94 ? 1.417 2.780 -7.254 1.00 98.38 94 MET A C 1
ATOM 774 O O . MET A 1 94 ? 2.459 3.012 -6.643 1.00 98.38 94 MET A O 1
ATOM 778 N N . TYR A 1 95 ? 0.655 1.712 -6.998 1.00 98.50 95 TYR A N 1
ATOM 779 C CA . TYR A 1 95 ? 0.995 0.720 -5.981 1.00 98.50 95 TYR A CA 1
ATOM 780 C C . TYR A 1 95 ? 2.263 -0.071 -6.330 1.00 98.50 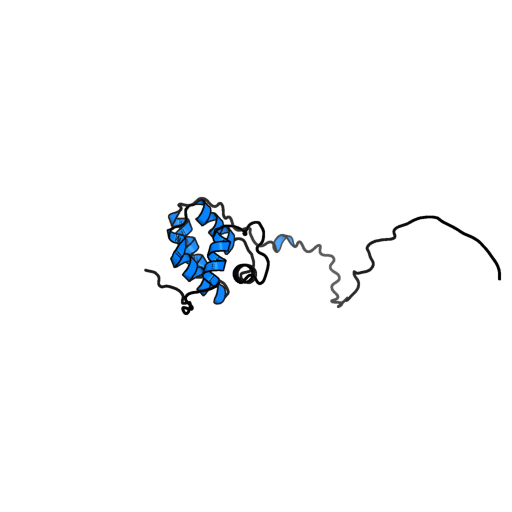95 TYR A C 1
ATOM 782 O O . TYR A 1 95 ? 3.132 -0.239 -5.479 1.00 98.50 95 TYR A O 1
ATOM 790 N N . ASP A 1 96 ? 2.403 -0.506 -7.585 1.00 98.00 96 ASP A N 1
ATOM 791 C CA . ASP A 1 96 ? 3.588 -1.216 -8.083 1.00 98.00 96 ASP A CA 1
ATOM 792 C C . ASP A 1 96 ? 4.862 -0.397 -7.888 1.00 98.00 96 ASP A C 1
ATOM 794 O O . ASP A 1 96 ? 5.847 -0.873 -7.323 1.00 98.00 96 ASP A O 1
ATOM 798 N N . ARG A 1 97 ? 4.805 0.877 -8.288 1.00 97.06 97 ARG A N 1
ATOM 799 C CA . ARG A 1 97 ? 5.900 1.823 -8.107 1.00 97.06 97 ARG A CA 1
ATOM 800 C C . ARG A 1 97 ? 6.250 1.969 -6.628 1.00 97.06 97 ARG A C 1
ATOM 802 O O . ARG A 1 97 ? 7.422 1.863 -6.280 1.00 97.06 97 ARG A O 1
ATOM 809 N N . LEU A 1 98 ? 5.246 2.152 -5.770 1.00 97.50 98 LEU A N 1
ATOM 810 C CA . LEU A 1 98 ? 5.431 2.350 -4.334 1.00 97.50 98 LEU A CA 1
ATOM 811 C C . LEU A 1 98 ? 6.173 1.191 -3.652 1.00 97.50 98 LEU A C 1
ATOM 813 O O . LEU A 1 98 ? 7.070 1.445 -2.854 1.00 97.50 98 LEU A O 1
ATOM 817 N N . ILE A 1 99 ? 5.821 -0.064 -3.948 1.00 97.00 99 ILE A N 1
ATOM 818 C CA . ILE A 1 99 ? 6.390 -1.212 -3.219 1.00 97.00 99 ILE A CA 1
ATOM 819 C C . ILE A 1 99 ? 7.688 -1.761 -3.830 1.00 97.00 99 ILE A C 1
ATOM 821 O O . ILE A 1 99 ? 8.414 -2.478 -3.139 1.00 97.00 99 ILE A O 1
ATOM 825 N N . ASN A 1 100 ? 7.979 -1.464 -5.102 1.00 95.94 100 ASN A N 1
ATOM 826 C CA . ASN A 1 100 ? 9.109 -2.064 -5.827 1.00 95.94 100 ASN A CA 1
ATOM 827 C C . ASN A 1 100 ? 10.194 -1.069 -6.270 1.00 95.94 100 ASN A C 1
ATOM 829 O O . ASN A 1 100 ? 11.294 -1.504 -6.592 1.00 95.94 100 ASN A O 1
ATOM 833 N N . SER A 1 101 ? 9.914 0.239 -6.316 1.00 93.06 101 SER A N 1
ATOM 834 C CA . SER A 1 101 ? 10.930 1.235 -6.713 1.00 93.06 101 SER A CA 1
ATOM 835 C C . SER A 1 101 ? 11.911 1.603 -5.592 1.00 93.06 101 SER A C 1
ATOM 837 O O . SER A 1 101 ? 13.089 1.781 -5.893 1.00 93.06 101 SER A O 1
ATOM 839 N N . PRO A 1 102 ? 11.491 1.736 -4.316 1.00 91.44 102 PRO A N 1
ATOM 840 C CA . PRO A 1 102 ? 12.428 2.004 -3.229 1.00 91.44 102 PRO A CA 1
ATOM 841 C C . PRO A 1 102 ? 13.373 0.822 -2.993 1.00 91.44 102 PRO A C 1
ATOM 843 O O . PRO A 1 102 ? 12.924 -0.310 -2.824 1.00 91.44 102 PRO A O 1
ATOM 846 N N . SER A 1 103 ? 14.676 1.091 -2.897 1.00 87.00 103 SER A N 1
ATOM 847 C CA . SER A 1 103 ? 15.691 0.054 -2.651 1.00 87.00 103 SER A CA 1
ATOM 848 C C . SER A 1 103 ? 15.672 -0.502 -1.221 1.00 87.00 103 SER A C 1
ATOM 850 O O . SER A 1 103 ? 16.253 -1.554 -0.968 1.00 87.00 103 SER A O 1
ATOM 852 N N . ASN A 1 104 ? 15.046 0.206 -0.274 1.00 90.62 104 ASN A N 1
ATOM 853 C CA . ASN A 1 104 ? 15.037 -0.141 1.146 1.00 90.62 104 ASN A CA 1
ATOM 854 C C . ASN A 1 104 ? 13.605 -0.262 1.685 1.00 90.62 104 ASN A C 1
ATOM 856 O O . ASN A 1 104 ? 12.840 0.704 1.690 1.00 90.62 104 ASN A O 1
ATOM 8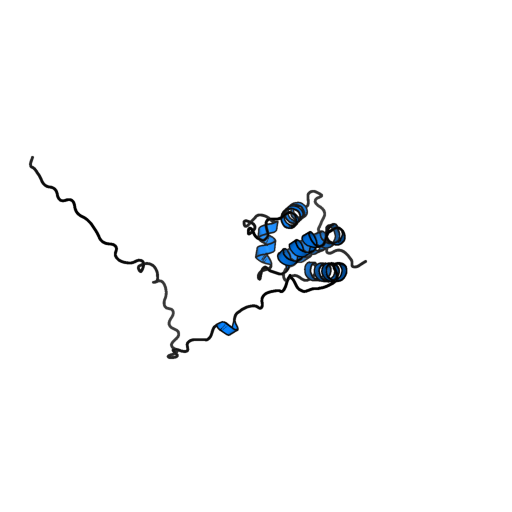60 N N . ASP A 1 105 ? 13.277 -1.438 2.220 1.00 90.56 105 ASP A N 1
ATOM 861 C CA . ASP A 1 105 ? 11.988 -1.731 2.851 1.00 90.56 105 ASP A CA 1
ATOM 862 C C . ASP A 1 105 ? 11.650 -0.781 4.017 1.00 90.56 105 ASP A C 1
ATOM 864 O O . ASP A 1 105 ? 10.483 -0.433 4.215 1.00 90.56 105 ASP A O 1
ATOM 868 N N . TRP A 1 106 ? 12.655 -0.319 4.771 1.00 94.56 106 TRP A N 1
ATOM 869 C CA . TRP A 1 106 ? 12.435 0.586 5.905 1.00 94.56 106 TRP A CA 1
ATOM 870 C C . TRP A 1 106 ? 11.901 1.948 5.480 1.00 94.56 106 TRP A C 1
ATOM 872 O O . TRP A 1 106 ? 11.160 2.572 6.237 1.00 94.56 106 TRP A O 1
ATOM 882 N N . ASP A 1 107 ? 12.267 2.427 4.291 1.00 95.56 107 ASP A N 1
ATOM 883 C CA . ASP A 1 107 ? 11.802 3.731 3.830 1.00 95.56 107 ASP A CA 1
ATOM 884 C C . ASP A 1 107 ? 10.299 3.700 3.553 1.00 95.56 107 ASP A C 1
ATOM 886 O O . ASP A 1 107 ? 9.584 4.581 4.032 1.00 95.56 107 ASP A O 1
ATOM 890 N N . ILE A 1 108 ? 9.803 2.624 2.928 1.00 95.81 108 ILE A N 1
ATOM 891 C CA . ILE A 1 108 ? 8.365 2.388 2.750 1.00 95.81 108 ILE A CA 1
ATOM 892 C C . ILE A 1 108 ? 7.659 2.399 4.108 1.00 95.81 108 ILE A C 1
ATOM 894 O O . ILE A 1 108 ? 6.703 3.154 4.291 1.00 95.81 108 ILE A O 1
ATOM 898 N N . PHE A 1 109 ? 8.157 1.628 5.080 1.00 96.88 109 PHE A N 1
ATOM 899 C CA . PHE A 1 109 ? 7.564 1.579 6.416 1.00 96.88 109 PHE A CA 1
ATOM 900 C C . PHE A 1 109 ? 7.493 2.972 7.056 1.00 96.88 109 PHE A C 1
ATOM 902 O O . PHE A 1 109 ? 6.435 3.391 7.525 1.00 96.88 109 PHE A O 1
ATOM 909 N N . TYR A 1 110 ? 8.596 3.728 7.024 1.00 97.69 110 TYR A N 1
ATOM 910 C CA . TYR A 1 110 ? 8.674 5.058 7.626 1.00 97.69 110 TYR A CA 1
ATOM 911 C C . TYR A 1 110 ? 7.769 6.097 6.974 1.00 97.69 110 TYR A C 1
ATOM 913 O O . TYR A 1 110 ? 7.277 6.975 7.683 1.00 97.69 110 TYR A O 1
ATOM 921 N N . TRP A 1 111 ? 7.532 6.013 5.666 1.00 97.94 111 TRP A N 1
ATOM 922 C CA . TRP A 1 111 ? 6.561 6.882 5.004 1.00 97.94 111 TRP A CA 1
ATOM 923 C C . TRP A 1 111 ? 5.134 6.550 5.427 1.00 97.94 111 TRP A C 1
ATOM 925 O O . TRP A 1 111 ? 4.327 7.458 5.621 1.00 97.94 111 TRP A O 1
ATOM 935 N N . ILE A 1 112 ? 4.826 5.263 5.592 1.00 97.44 112 ILE A N 1
ATOM 936 C CA . ILE A 1 112 ? 3.482 4.808 5.946 1.00 97.44 112 ILE A CA 1
ATOM 937 C C . ILE A 1 112 ? 3.125 5.168 7.391 1.00 97.44 112 ILE A C 1
ATOM 939 O O . ILE A 1 112 ? 2.016 5.630 7.644 1.00 97.44 112 ILE A O 1
ATOM 943 N N . VAL A 1 113 ? 4.059 5.009 8.333 1.00 96.62 113 VAL A N 1
ATOM 944 C CA . VAL A 1 113 ? 3.852 5.423 9.736 1.00 96.62 113 VAL A CA 1
ATOM 945 C C . VAL A 1 113 ? 4.131 6.910 9.971 1.00 96.62 113 VAL A C 1
ATOM 947 O O . VAL A 1 113 ? 4.212 7.351 11.112 1.00 96.62 113 VAL A O 1
ATOM 950 N N . GLU A 1 114 ? 4.315 7.680 8.895 1.00 97.25 114 GLU A N 1
ATOM 951 C CA . GLU A 1 114 ? 4.513 9.133 8.921 1.00 97.25 114 GLU A CA 1
ATOM 952 C C . GLU A 1 114 ? 5.744 9.580 9.747 1.00 97.25 114 GLU A C 1
ATOM 954 O O . GLU A 1 114 ? 5.851 10.732 10.161 1.00 97.25 114 GLU A O 1
ATOM 959 N N . LYS A 1 115 ? 6.723 8.684 9.953 1.00 97.62 115 LYS A N 1
ATOM 960 C CA . LYS A 1 115 ? 7.998 8.982 10.635 1.00 97.62 115 LYS A CA 1
ATOM 961 C C . LYS A 1 115 ? 8.969 9.755 9.739 1.00 97.62 115 LYS A C 1
ATOM 963 O O . LYS A 1 115 ? 9.832 10.476 10.237 1.00 97.62 115 LYS A O 1
ATOM 968 N N . LYS A 1 116 ? 8.850 9.591 8.420 1.00 97.62 116 LYS A N 1
ATOM 969 C CA . LYS A 1 116 ? 9.557 10.377 7.400 1.00 97.62 116 LYS A CA 1
ATOM 970 C C . LYS A 1 116 ? 8.538 10.954 6.410 1.00 97.62 116 LYS A C 1
ATOM 972 O O . LYS A 1 116 ? 7.526 10.298 6.156 1.00 97.62 116 LYS A O 1
ATOM 977 N N . PRO A 1 117 ? 8.801 12.132 5.813 1.00 97.38 117 PRO A N 1
ATOM 978 C CA . PRO A 1 117 ? 7.940 12.662 4.764 1.00 97.38 117 PRO A CA 1
ATOM 979 C C . PRO A 1 117 ? 7.917 11.711 3.565 1.00 97.38 117 PRO A C 1
ATOM 981 O O . PRO A 1 117 ? 8.936 11.115 3.209 1.00 97.38 117 PRO A O 1
ATOM 984 N N . THR A 1 118 ? 6.749 11.580 2.944 1.00 97.75 118 THR A N 1
ATOM 985 C CA . THR A 1 118 ? 6.595 10.825 1.702 1.00 97.75 118 THR A CA 1
ATOM 986 C C . THR A 1 118 ? 7.243 11.604 0.549 1.00 97.75 118 THR A C 1
ATOM 988 O O . THR A 1 118 ? 6.924 12.781 0.377 1.00 97.75 118 THR A O 1
ATOM 991 N N . PRO A 1 119 ? 8.127 10.985 -0.252 1.00 97.94 119 PRO A N 1
ATOM 992 C CA . PRO A 1 119 ? 8.643 11.601 -1.472 1.00 97.94 119 PRO A CA 1
ATOM 993 C C . PRO A 1 119 ? 7.521 11.920 -2.469 1.00 97.94 119 PRO A C 1
ATOM 995 O O . PRO A 1 119 ? 6.529 11.196 -2.553 1.00 97.94 119 PRO A O 1
ATOM 998 N N . LYS A 1 120 ? 7.677 12.993 -3.250 1.00 97.00 120 LYS A N 1
ATOM 999 C CA . LYS A 1 120 ? 6.622 13.530 -4.131 1.00 97.00 120 LYS A CA 1
ATOM 1000 C C . LYS A 1 120 ? 6.107 12.503 -5.146 1.00 97.00 120 LYS A C 1
ATOM 1002 O O . LYS A 1 120 ? 4.934 12.506 -5.494 1.00 97.00 120 LYS A O 1
ATOM 1007 N N . GLU A 1 121 ? 6.976 11.621 -5.618 1.00 95.19 121 GLU A N 1
ATOM 1008 C CA . GLU A 1 121 ? 6.658 10.542 -6.552 1.00 95.19 121 GLU A CA 1
ATOM 1009 C C . GLU A 1 121 ? 5.744 9.456 -5.954 1.00 95.19 121 GLU A C 1
ATOM 1011 O O . GLU A 1 121 ? 5.058 8.751 -6.697 1.00 95.19 121 GLU A O 1
ATOM 1016 N N . PHE A 1 122 ? 5.704 9.343 -4.625 1.00 97.50 122 PHE A N 1
ATOM 1017 C CA . PHE A 1 122 ? 4.864 8.402 -3.884 1.00 97.50 122 PHE A CA 1
ATOM 1018 C C . PHE A 1 122 ? 3.702 9.090 -3.157 1.00 97.50 122 PHE A C 1
ATOM 1020 O O . PHE A 1 122 ? 2.834 8.404 -2.622 1.00 97.50 122 PHE A O 1
ATOM 1027 N N . ASP A 1 123 ? 3.662 10.423 -3.138 1.00 97.38 123 ASP A N 1
ATOM 1028 C CA . ASP A 1 123 ? 2.615 11.213 -2.490 1.00 97.38 123 ASP A CA 1
ATOM 1029 C C . ASP A 1 123 ? 1.350 11.270 -3.361 1.00 97.38 123 ASP A C 1
ATOM 1031 O O . ASP A 1 123 ? 1.115 12.194 -4.139 1.00 97.38 123 ASP A O 1
ATOM 1035 N N . ASN A 1 124 ? 0.567 10.195 -3.299 1.00 98.00 124 ASN A N 1
ATOM 1036 C CA . ASN A 1 124 ? -0.635 9.998 -4.101 1.00 98.00 124 ASN A CA 1
ATOM 1037 C C . ASN A 1 124 ? -1.734 9.275 -3.303 1.00 98.00 124 ASN A C 1
ATOM 1039 O O . ASN A 1 124 ? -1.569 8.923 -2.131 1.00 98.00 124 ASN A O 1
ATOM 1043 N N . GLU A 1 125 ? -2.879 9.039 -3.949 1.00 98.19 125 GLU A N 1
ATOM 1044 C CA . GLU A 1 125 ? -4.047 8.414 -3.319 1.00 98.19 125 GLU A CA 1
ATOM 1045 C C . GLU A 1 125 ? -3.761 7.032 -2.710 1.00 98.19 125 GLU A C 1
ATOM 1047 O O . GLU A 1 125 ? -4.324 6.703 -1.666 1.00 98.19 125 GLU A O 1
ATOM 1052 N N . ILE A 1 126 ? -2.844 6.252 -3.293 1.00 98.50 126 ILE A N 1
ATOM 1053 C CA . ILE A 1 126 ? -2.483 4.926 -2.783 1.00 98.50 126 ILE A CA 1
ATOM 1054 C C . ILE A 1 126 ? -1.694 5.041 -1.483 1.00 98.50 126 ILE A C 1
ATOM 1056 O O . ILE A 1 126 ? -1.981 4.309 -0.536 1.00 98.50 126 ILE A O 1
ATOM 1060 N N . MET A 1 127 ? -0.749 5.981 -1.396 1.00 98.25 127 MET A N 1
ATOM 1061 C CA . MET A 1 127 ? -0.041 6.234 -0.140 1.00 98.25 127 MET A CA 1
ATOM 1062 C C . MET A 1 127 ? -0.997 6.733 0.947 1.00 98.25 127 MET A C 1
ATOM 1064 O O . MET A 1 127 ? -0.930 6.262 2.079 1.00 98.25 127 MET A O 1
ATOM 1068 N N . ASN A 1 128 ? -1.926 7.632 0.614 1.00 98.38 128 ASN A N 1
ATOM 1069 C CA . ASN A 1 128 ? -2.928 8.111 1.571 1.00 98.38 128 ASN A CA 1
ATOM 1070 C C . ASN A 1 128 ? -3.803 6.966 2.100 1.00 98.38 128 ASN A C 1
ATOM 1072 O O . ASN A 1 128 ? -4.053 6.868 3.305 1.00 98.38 128 ASN A O 1
ATOM 1076 N N . LEU A 1 129 ? -4.219 6.058 1.215 1.00 98.19 129 LEU A N 1
ATOM 1077 C CA . LEU A 1 129 ? -4.986 4.874 1.587 1.00 98.19 129 LEU A CA 1
ATOM 1078 C C . LEU A 1 129 ? -4.168 3.918 2.468 1.00 98.19 129 LEU A C 1
ATOM 1080 O O . LEU A 1 129 ? -4.698 3.352 3.424 1.00 98.19 129 LEU A O 1
ATOM 1084 N N . LEU A 1 130 ? -2.875 3.766 2.177 1.00 97.88 130 LEU A N 1
ATOM 1085 C CA . LEU A 1 130 ? -1.966 2.899 2.922 1.00 97.88 130 LEU A CA 1
ATOM 1086 C C . LEU A 1 130 ? -1.655 3.448 4.322 1.00 97.88 130 LEU A C 1
ATOM 1088 O O . LEU A 1 130 ? -1.725 2.695 5.291 1.00 97.88 130 LEU A O 1
ATOM 1092 N N . LYS A 1 131 ? -1.422 4.760 4.457 1.00 98.19 131 LYS A N 1
ATOM 1093 C CA . LYS A 1 131 ? -1.319 5.452 5.756 1.00 98.19 131 LYS A CA 1
ATOM 1094 C C . LYS A 1 131 ? -2.585 5.264 6.587 1.00 98.19 131 LYS A C 1
ATOM 1096 O O . LYS A 1 131 ? -2.509 4.927 7.766 1.00 98.19 131 LYS A O 1
ATOM 1101 N N . LYS A 1 132 ? -3.765 5.424 5.974 1.00 97.88 132 LYS A N 1
ATOM 1102 C CA . LYS A 1 132 ? -5.047 5.179 6.652 1.00 97.88 132 LYS A CA 1
ATOM 1103 C C . LYS A 1 132 ? -5.170 3.727 7.120 1.00 97.88 132 LYS A C 1
ATOM 1105 O O . LYS A 1 132 ? -5.571 3.488 8.253 1.00 97.88 132 LYS A O 1
ATOM 1110 N N . HIS A 1 133 ? -4.802 2.764 6.276 1.00 97.00 133 HIS A N 1
ATOM 1111 C CA . HIS A 1 133 ? -4.805 1.341 6.633 1.00 97.00 133 HIS A CA 1
ATOM 1112 C C . HIS A 1 133 ? -3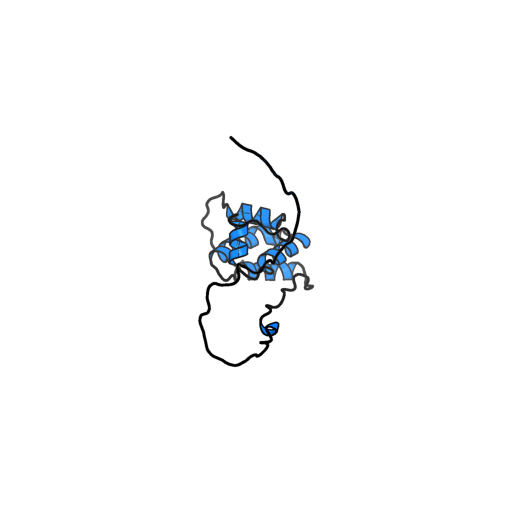.866 1.040 7.810 1.00 97.00 133 HIS A C 1
ATOM 1114 O O . HIS A 1 133 ? -4.244 0.310 8.722 1.00 97.00 133 HIS A O 1
ATOM 1120 N N . ALA A 1 134 ? -2.685 1.659 7.837 1.00 96.31 134 ALA A N 1
ATOM 1121 C CA . ALA A 1 134 ? -1.694 1.473 8.894 1.00 96.31 134 ALA A CA 1
ATOM 1122 C C . ALA A 1 134 ? -2.143 1.964 10.274 1.00 96.31 134 ALA A C 1
ATOM 1124 O O . ALA A 1 134 ? -1.733 1.395 11.283 1.00 96.31 134 ALA A O 1
ATOM 1125 N N . LYS A 1 135 ? -3.016 2.979 10.330 1.00 95.94 135 LYS A N 1
ATOM 1126 C CA . LYS A 1 135 ? -3.592 3.467 11.594 1.00 95.94 135 LYS A CA 1
ATOM 1127 C C . LYS A 1 135 ? -4.442 2.413 12.299 1.00 95.94 135 LYS A C 1
ATOM 1129 O O . LYS A 1 135 ? -4.595 2.508 13.512 1.00 95.94 135 LYS A O 1
ATOM 1134 N N . ASN A 1 136 ? -4.947 1.417 11.560 1.00 94.06 136 ASN A N 1
ATOM 1135 C CA . ASN A 1 136 ? -5.680 0.271 12.095 1.00 94.06 136 ASN A CA 1
ATOM 1136 C C . ASN A 1 136 ? -6.735 0.693 13.136 1.00 94.06 136 ASN A C 1
ATOM 1138 O O . ASN A 1 136 ? -6.695 0.266 14.290 1.00 94.06 136 ASN A O 1
ATOM 1142 N N . GLU A 1 137 ? -7.649 1.581 12.735 1.00 92.00 137 GLU A N 1
ATOM 1143 C CA . GLU A 1 137 ? -8.644 2.202 13.627 1.00 92.00 137 GLU A CA 1
ATOM 1144 C C . GLU A 1 137 ? -9.534 1.165 14.334 1.00 92.00 137 GLU A C 1
ATOM 1146 O O . GLU A 1 137 ? -9.913 1.361 15.488 1.00 92.00 137 GLU A O 1
ATOM 1151 N N . ASP A 1 138 ? -9.767 0.022 13.683 1.00 89.69 138 ASP A N 1
ATOM 1152 C CA . ASP A 1 138 ? -10.520 -1.117 14.220 1.00 89.69 138 ASP A CA 1
ATOM 1153 C C . ASP A 1 138 ? -9.748 -1.897 15.307 1.00 89.69 138 ASP A C 1
ATOM 1155 O O . ASP A 1 138 ? -10.315 -2.750 15.989 1.00 89.69 138 ASP A O 1
ATOM 1159 N N . LYS A 1 139 ? -8.447 -1.616 15.482 1.00 90.31 139 LYS A N 1
ATOM 1160 C CA . LYS A 1 139 ? -7.532 -2.234 16.462 1.00 90.31 139 LYS A CA 1
ATOM 1161 C C . LYS A 1 139 ? -7.481 -3.762 16.383 1.00 90.31 139 LYS A C 1
ATOM 1163 O O . LYS A 1 139 ? -7.307 -4.449 17.390 1.00 90.31 139 LYS A O 1
ATOM 1168 N N . ILE A 1 140 ? -7.595 -4.302 15.174 1.00 90.56 140 ILE A N 1
ATOM 1169 C CA . ILE A 1 140 ? -7.536 -5.744 14.925 1.00 90.56 140 ILE A CA 1
ATOM 1170 C C . ILE A 1 140 ? -6.072 -6.172 14.798 1.00 90.56 140 ILE A C 1
ATOM 1172 O O . ILE A 1 140 ? -5.264 -5.489 14.169 1.00 90.56 140 ILE A O 1
ATOM 1176 N N . ALA A 1 141 ? -5.709 -7.317 15.375 1.00 90.88 141 ALA A N 1
ATOM 1177 C CA . ALA A 1 141 ? -4.372 -7.874 15.196 1.00 90.88 141 ALA A CA 1
ATOM 1178 C C . ALA A 1 141 ? -4.132 -8.224 13.716 1.00 90.88 141 ALA A C 1
ATOM 1180 O O . ALA A 1 141 ? -4.826 -9.076 13.155 1.00 90.88 141 ALA A O 1
ATOM 1181 N N . LEU A 1 142 ? -3.138 -7.587 13.090 1.00 92.12 142 LEU A N 1
ATOM 1182 C CA . LEU A 1 142 ? -2.777 -7.874 11.704 1.00 92.12 142 LEU A CA 1
ATOM 1183 C C . LEU A 1 142 ? -2.152 -9.267 11.609 1.00 92.12 142 LEU A C 1
ATOM 1185 O O . LEU A 1 142 ? -1.202 -9.597 12.319 1.00 92.12 142 LEU A O 1
ATOM 1189 N N . ARG A 1 143 ? -2.688 -10.084 10.705 1.00 95.00 143 ARG A N 1
ATOM 1190 C CA . ARG A 1 143 ? -2.142 -11.389 10.332 1.00 95.00 143 ARG A CA 1
ATOM 1191 C C . ARG A 1 143 ? -2.109 -11.481 8.822 1.00 95.00 143 ARG A C 1
ATOM 1193 O O . ARG A 1 143 ? -2.992 -10.944 8.152 1.00 95.00 143 ARG A O 1
ATOM 1200 N N . GLN A 1 144 ? -1.104 -12.172 8.295 1.00 95.44 144 GLN A N 1
ATOM 1201 C CA . GLN A 1 144 ? -1.044 -12.414 6.864 1.00 95.44 144 GLN A CA 1
ATOM 1202 C C . GLN A 1 144 ? -2.285 -13.221 6.433 1.00 95.44 144 GLN A C 1
ATOM 1204 O O . GLN A 1 144 ? -2.533 -14.280 7.009 1.00 95.44 144 GLN A O 1
ATOM 1209 N N . PRO A 1 145 ? -3.060 -12.746 5.442 1.00 94.75 145 PRO A N 1
ATOM 1210 C CA . PRO A 1 145 ? -4.282 -13.411 5.011 1.00 94.75 145 PRO A CA 1
ATOM 1211 C C . PRO A 1 145 ? -3.993 -14.684 4.207 1.00 94.75 145 PRO A C 1
ATOM 1213 O O . PRO A 1 145 ? -2.973 -14.799 3.514 1.00 94.75 145 PRO A O 1
ATOM 1216 N N . ASP A 1 146 ? -4.934 -15.621 4.233 1.00 93.62 146 ASP A N 1
ATOM 1217 C CA . ASP A 1 146 ? -4.854 -16.854 3.453 1.00 93.62 146 ASP A CA 1
ATOM 1218 C C . ASP A 1 146 ? -4.943 -16.608 1.934 1.00 93.62 146 ASP A C 1
ATOM 1220 O O . ASP A 1 146 ? -5.458 -15.586 1.459 1.00 93.62 146 ASP A O 1
ATOM 1224 N N . LEU A 1 147 ? -4.408 -17.562 1.168 1.00 82.56 147 LEU A N 1
ATOM 1225 C CA . LEU A 1 147 ? -4.526 -17.649 -0.290 1.00 82.56 147 LEU A CA 1
ATOM 1226 C C . LEU A 1 147 ? -5.788 -18.457 -0.619 1.00 82.56 147 LEU A C 1
ATOM 1228 O O . LEU A 1 147 ? -5.707 -19.671 -0.759 1.00 82.56 147 LEU A O 1
ATOM 1232 N N . HIS A 1 148 ? -6.936 -17.784 -0.697 1.00 66.12 148 HIS A N 1
ATOM 1233 C CA . HIS A 1 148 ? -8.187 -18.339 -1.232 1.00 66.12 148 HIS A CA 1
ATOM 1234 C C . HIS A 1 148 ? -8.609 -17.520 -2.440 1.00 66.12 148 HIS A C 1
ATOM 1236 O O . HIS A 1 148 ? -8.588 -16.266 -2.302 1.00 66.12 148 HIS A O 1
#

Organism: Bombyx mori (NCBI:txid7091)

Sequence (148 aa):
MNLIKMLHTRTLNLSYNALKNVQKVAFSSNTTNNMDTTYMEIPLYDVEKQQPLEKRKARLHYQSRKRGMLENDLLLSTFAKKYLNGFNEKQTMMYDRLINSPSNDWDIFYWIVEKKPTPKEFDNEIMNLLKKHAKNEDKIALRQPDLH

InterPro domains:
  IPR005631 Flavinator of succinate dehydrogenase [PF03937] (58-133)
  IPR028882 Succinate dehydrogenase assembly factor 2, mitochondrial [MF_03057] (27-145)
  IPR036714 Flavinator of succinate dehydrogenase superfamily [G3DSA:1.10.150.250] (52-140)
  IPR036714 Flavinator of succinate dehydrogenase superfamily [SSF109910] (52-132)

Foldseek 3Di:
DDDDDDDDDDDDDDDPPDPPDPDDPDDDDPDPDPPPCVVPDDDADDLVPDDDLVVLLVVQLVLQCDDPDPLSNLLSNVVSVPPSVVDDPVLSSLSSCLRPRDPDPVVSVCCLCVVDPDPPSNPDPNSVSSNVSVVPPVPDDGDRDDDD

Secondary structure (DSSP, 8-state):
---------------S-SS--S--------------GGGGPPPPP-TT----HHHHHHHHHHHTT--SSHHHHHHHHHHHHHHGGG--HHHHHHHHHHHHS-S-HHHHHHHHTTSSPPPTTT-SHHHHHHHHHHT-TT-PPP-PPP--

pLDDT: mean 81.16, std 24.05, range [30.89, 98.5]

Radius of gyration: 26.14 Å; chains: 1; bounding box: 60×81×45 Å